Protein AF-A0A3M0ZCD7-F1 (afdb_monomer_lite)

Foldseek 3Di:
DDDDDPPDPPDADDDDDDDDDPDDFQDDDDDPDDDPLVVVCVVCCVFQVDWAAFPDDDPPDPRDDIKGFGDWDHKDFAQAPPPDPLSVVVLVVVCVVPPDPPPPDPDDDRWDKDKDAAPRNVCSVPVVCRVVDDRDPDTNMMIITTRDID

Sequence (150 aa):
MAPSSSAGCAEPAPLPSGPPGAAAGPAWRPLPGVADLLSLHRLRPDRYPFLLESAGGGPEATARHDLLLAFPGERLRLAHPGQGPAFLEALEAWWRRERRDPAGLPGPFAGGWFLYLGYELAGEVEPRLRGRLRRGRLPAALAVRVRGAV

Secondary structure (DSSP, 8-state):
----------PPPPPP-S-----PPPP--PPSS---HHHHHHH-TTTS-EEE-----STT------EEEEEEEEEEEESSTTSSS-HHHHHHHHHHHH----TT-SSS-SSEEEEEE-GGGHHHH-GGGTTTSPPPSS-SEEEEEEEEE-

Structure (mmCIF, N/CA/C/O backbone):
data_AF-A0A3M0ZCD7-F1
#
_entry.id   AF-A0A3M0ZCD7-F1
#
loop_
_atom_site.group_PDB
_atom_site.id
_atom_site.type_symbol
_atom_site.label_atom_id
_atom_site.label_alt_id
_atom_site.label_comp_id
_atom_site.label_asym_id
_atom_site.label_entity_id
_atom_site.label_seq_id
_atom_site.pdbx_PDB_ins_code
_atom_site.Cartn_x
_atom_site.Cartn_y
_atom_site.Cartn_z
_atom_site.occupancy
_atom_site.B_iso_or_equiv
_atom_site.auth_seq_id
_atom_site.auth_comp_id
_atom_site.auth_asym_id
_atom_site.auth_atom_id
_atom_site.pdbx_PDB_model_num
ATOM 1 N N . MET A 1 1 ? -30.967 -12.604 -11.655 1.00 35.25 1 MET A N 1
ATOM 2 C CA . MET A 1 1 ? -30.375 -13.609 -10.747 1.00 35.25 1 MET A CA 1
ATOM 3 C C . MET A 1 1 ? -28.913 -13.221 -10.554 1.00 35.25 1 MET A C 1
ATOM 5 O O . MET A 1 1 ? -28.095 -13.505 -11.414 1.00 35.25 1 MET A O 1
ATOM 9 N N . ALA A 1 2 ? -28.620 -12.408 -9.538 1.00 30.58 2 ALA A N 1
ATOM 10 C CA . ALA A 1 2 ? -27.264 -11.936 -9.248 1.00 30.58 2 ALA A CA 1
ATOM 11 C C . ALA A 1 2 ? -26.593 -12.916 -8.273 1.00 30.58 2 ALA A C 1
ATOM 13 O O . ALA A 1 2 ? -27.277 -13.374 -7.354 1.00 30.58 2 ALA A O 1
ATOM 14 N N . PRO A 1 3 ? -25.305 -13.258 -8.430 1.00 40.16 3 PRO A N 1
ATOM 15 C CA . PRO A 1 3 ? -24.635 -14.090 -7.448 1.00 40.16 3 PRO A CA 1
ATOM 16 C C . PRO A 1 3 ? -24.341 -13.263 -6.191 1.00 40.16 3 PRO A C 1
ATOM 18 O O . PRO A 1 3 ? -23.679 -12.225 -6.235 1.00 40.16 3 PRO A O 1
ATOM 21 N N . SER A 1 4 ? -24.850 -13.745 -5.060 1.00 37.28 4 SER A N 1
ATOM 22 C CA . SER A 1 4 ? -24.458 -13.313 -3.722 1.00 37.28 4 SER A CA 1
ATOM 23 C C . SER A 1 4 ? -22.976 -13.619 -3.512 1.00 37.28 4 SER A C 1
ATOM 25 O O . SER A 1 4 ? -22.601 -14.766 -3.288 1.00 37.28 4 SER A O 1
ATOM 27 N N . SER A 1 5 ? -22.124 -12.598 -3.578 1.00 38.19 5 SER A N 1
ATOM 28 C CA . SER A 1 5 ? -20.727 -12.719 -3.169 1.00 38.19 5 SER A CA 1
ATOM 29 C C . SER A 1 5 ? -20.651 -12.522 -1.657 1.00 38.19 5 SER A C 1
ATOM 31 O O . SER A 1 5 ? -20.590 -11.398 -1.158 1.00 38.19 5 SER A O 1
ATOM 33 N N . SER A 1 6 ? -20.697 -13.625 -0.913 1.00 35.31 6 SER A N 1
ATOM 34 C CA . SER A 1 6 ? -20.359 -13.645 0.507 1.00 35.31 6 SER A CA 1
ATOM 35 C C . SER A 1 6 ? -18.886 -13.264 0.661 1.00 35.31 6 SER A C 1
ATOM 37 O O . SER A 1 6 ? -17.995 -14.081 0.433 1.00 35.31 6 SER A O 1
ATOM 39 N N . ALA A 1 7 ? -18.619 -12.011 1.029 1.00 40.72 7 ALA A N 1
ATOM 40 C CA . ALA A 1 7 ? -17.319 -11.591 1.529 1.00 40.72 7 ALA A CA 1
ATOM 41 C C . ALA A 1 7 ? -17.105 -12.264 2.892 1.00 40.72 7 ALA A C 1
ATOM 43 O O . ALA A 1 7 ? -17.447 -11.711 3.935 1.00 40.72 7 ALA A O 1
ATOM 44 N N . GLY A 1 8 ? -16.615 -13.504 2.868 1.00 33.75 8 GLY A N 1
ATOM 45 C CA . GLY A 1 8 ? -16.179 -14.199 4.068 1.00 33.75 8 GLY A CA 1
ATOM 46 C C . GLY A 1 8 ? -15.111 -13.365 4.769 1.00 33.75 8 GLY A C 1
ATOM 47 O O . GLY A 1 8 ? -14.169 -12.886 4.133 1.00 33.75 8 GLY A O 1
ATOM 48 N N . CYS A 1 9 ? -15.270 -13.172 6.077 1.00 32.78 9 CYS A N 1
ATOM 49 C CA .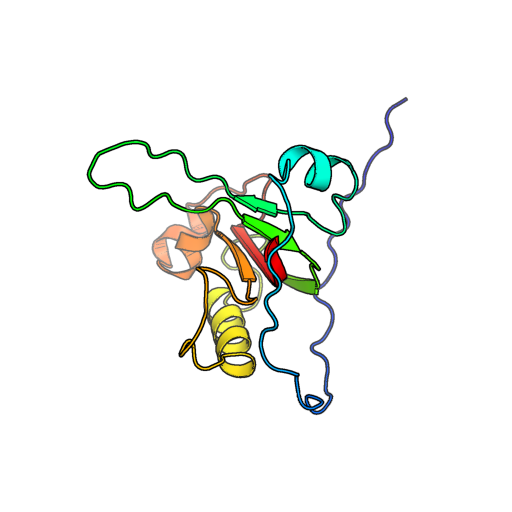 CYS A 1 9 ? -14.180 -12.763 6.948 1.00 32.78 9 CYS A CA 1
ATOM 50 C C . CYS A 1 9 ? -13.069 -13.810 6.816 1.00 32.78 9 CYS A C 1
ATOM 52 O O . CYS A 1 9 ? -13.128 -14.855 7.453 1.00 32.78 9 CYS A O 1
ATOM 54 N N . ALA A 1 10 ? -12.088 -13.561 5.950 1.00 38.31 10 ALA A N 1
ATOM 55 C CA . ALA A 1 10 ? -10.856 -14.327 5.961 1.00 38.31 10 ALA A CA 1
ATOM 56 C C . ALA A 1 10 ? -10.120 -13.970 7.257 1.00 38.31 10 ALA A C 1
ATOM 58 O O . ALA A 1 10 ? -9.640 -12.846 7.425 1.00 38.31 10 ALA A O 1
ATOM 59 N N . GLU A 1 11 ? -10.130 -14.915 8.190 1.00 39.56 11 GLU A N 1
ATOM 60 C CA . GLU A 1 11 ? -9.312 -14.921 9.397 1.00 39.56 11 GLU A CA 1
ATOM 61 C C . GLU A 1 11 ? -7.832 -14.725 9.005 1.00 39.56 11 GLU A C 1
ATOM 63 O O . GLU A 1 11 ? -7.411 -15.228 7.956 1.00 39.56 11 GLU A O 1
ATOM 68 N N . PRO A 1 12 ? -7.037 -13.945 9.762 1.00 41.28 12 PRO A N 1
ATOM 69 C CA . PRO A 1 12 ? -5.636 -13.736 9.426 1.00 41.28 12 PRO A CA 1
ATOM 70 C C . PRO A 1 12 ? -4.899 -15.079 9.444 1.00 41.28 12 PRO A C 1
ATOM 72 O O . PRO A 1 12 ? -4.857 -15.762 10.464 1.00 41.28 12 PRO A O 1
ATOM 75 N N . ALA A 1 13 ? -4.313 -15.449 8.304 1.00 45.16 13 ALA A N 1
ATOM 76 C CA . ALA A 1 13 ? -3.460 -16.624 8.216 1.00 45.16 13 ALA A CA 1
ATOM 77 C C . ALA A 1 13 ? -2.293 -16.492 9.220 1.00 45.16 13 ALA A C 1
ATOM 79 O O . ALA A 1 13 ? -1.710 -15.406 9.327 1.00 45.16 13 ALA A O 1
ATOM 80 N N . PRO A 1 14 ? -1.942 -17.562 9.959 1.00 39.88 14 PRO A N 1
ATOM 81 C CA . PRO A 1 14 ? -0.826 -17.534 10.896 1.00 39.88 14 PRO A CA 1
ATOM 82 C C . PRO A 1 14 ? 0.484 -17.194 10.175 1.00 39.88 14 PRO A C 1
ATOM 84 O O . PRO A 1 14 ? 0.714 -17.605 9.036 1.00 39.88 14 PRO A O 1
ATOM 87 N N . LEU A 1 15 ? 1.336 -16.418 10.851 1.00 50.34 15 LEU A N 1
ATOM 88 C CA . LEU A 1 15 ? 2.621 -15.964 10.321 1.00 50.34 15 LEU A CA 1
ATOM 89 C C . LEU A 1 15 ? 3.506 -17.168 9.945 1.00 50.34 15 LEU A C 1
ATOM 91 O O . LEU A 1 15 ? 3.672 -18.065 10.775 1.00 50.34 15 LEU A O 1
ATOM 95 N N . PRO A 1 16 ? 4.119 -17.193 8.749 1.00 49.19 16 PRO A N 1
ATOM 96 C CA . PRO A 1 16 ? 5.008 -18.282 8.366 1.00 49.19 16 PRO A CA 1
ATOM 97 C C . PRO A 1 16 ? 6.276 -18.299 9.233 1.00 49.19 16 PRO A C 1
ATOM 99 O O . PRO A 1 16 ? 6.986 -17.300 9.361 1.00 49.19 16 PRO A O 1
ATOM 102 N N . SER A 1 17 ? 6.571 -19.465 9.808 1.00 43.38 17 SER A N 1
ATOM 103 C CA . SER A 1 17 ? 7.780 -19.793 10.566 1.00 43.38 17 SER A CA 1
ATOM 104 C C . SER A 1 17 ? 8.781 -20.532 9.668 1.00 43.38 17 SER A C 1
ATOM 106 O O . SER A 1 17 ? 8.920 -21.749 9.723 1.00 43.38 17 SER A O 1
ATOM 108 N N . GLY A 1 18 ? 9.481 -19.796 8.803 1.00 41.03 18 GLY A N 1
ATOM 109 C CA . GLY A 1 18 ? 10.558 -20.343 7.971 1.00 41.03 18 GLY A CA 1
ATOM 110 C C . GLY A 1 18 ? 11.691 -19.333 7.778 1.00 41.03 18 GLY A C 1
ATOM 111 O O . GLY A 1 18 ? 11.421 -18.128 7.760 1.00 41.03 18 GLY A O 1
ATOM 112 N N . PRO A 1 19 ? 12.959 -19.776 7.660 1.00 39.97 19 PRO A N 1
ATOM 113 C CA . PRO A 1 19 ? 14.073 -18.867 7.426 1.00 39.97 19 PRO A CA 1
ATOM 114 C C . PRO A 1 19 ? 13.909 -18.192 6.054 1.00 39.97 19 PRO A C 1
ATOM 116 O O . PRO A 1 19 ? 13.537 -18.862 5.085 1.00 39.97 19 PRO A O 1
ATOM 119 N N . PRO A 1 20 ? 14.177 -16.880 5.930 1.00 51.19 20 PRO A N 1
ATOM 120 C CA . PRO A 1 20 ? 14.122 -16.210 4.641 1.00 51.19 20 PRO A CA 1
ATOM 121 C C . PRO A 1 20 ? 15.219 -16.785 3.739 1.00 51.19 20 PRO A C 1
ATOM 123 O O . PRO A 1 20 ? 16.406 -16.558 3.968 1.00 51.19 20 PRO A O 1
ATOM 126 N N . GLY A 1 21 ? 14.830 -17.536 2.705 1.00 47.16 21 GLY A N 1
ATOM 127 C CA . GLY A 1 21 ? 15.728 -17.842 1.592 1.00 47.16 21 GLY A CA 1
ATOM 128 C C . GLY A 1 21 ? 16.281 -16.532 1.028 1.00 47.16 21 GLY A C 1
ATOM 129 O O . GLY A 1 21 ? 15.544 -15.546 0.956 1.00 47.16 21 GLY A O 1
ATOM 130 N N . ALA A 1 22 ? 17.575 -16.504 0.694 1.00 45.00 22 ALA A N 1
ATOM 131 C CA . ALA A 1 22 ? 18.280 -15.308 0.240 1.00 45.00 22 ALA A CA 1
ATOM 132 C C . ALA A 1 22 ? 17.495 -14.612 -0.884 1.00 45.00 22 ALA A C 1
ATOM 134 O O . ALA A 1 22 ? 17.452 -15.073 -2.024 1.00 45.00 22 ALA A O 1
ATOM 135 N N . ALA A 1 23 ? 16.806 -13.527 -0.535 1.00 56.34 23 ALA A N 1
ATOM 136 C CA . ALA A 1 23 ? 15.959 -12.814 -1.468 1.00 56.34 23 ALA A CA 1
ATOM 137 C C . ALA A 1 23 ? 16.863 -12.073 -2.453 1.00 56.34 23 ALA A C 1
ATOM 139 O O . ALA A 1 23 ? 17.595 -11.168 -2.048 1.00 56.34 23 ALA A O 1
ATOM 140 N N . ALA A 1 24 ? 16.805 -12.451 -3.732 1.00 61.72 24 ALA A N 1
ATOM 141 C CA . ALA A 1 24 ? 17.416 -11.676 -4.803 1.00 61.72 24 ALA A CA 1
ATOM 142 C C . ALA A 1 24 ? 16.990 -10.200 -4.679 1.00 61.72 24 ALA A C 1
ATOM 144 O O . ALA A 1 24 ? 15.840 -9.904 -4.333 1.00 61.72 24 ALA A O 1
ATOM 145 N N . GLY A 1 25 ? 17.937 -9.285 -4.904 1.00 67.56 25 GLY A N 1
ATOM 146 C CA . GLY A 1 25 ? 17.695 -7.845 -4.832 1.00 67.56 25 GLY A CA 1
ATOM 147 C C . GLY A 1 25 ? 16.610 -7.382 -5.814 1.00 67.56 25 GLY A C 1
ATOM 148 O O . GLY A 1 25 ? 16.216 -8.136 -6.709 1.00 67.56 25 GLY A O 1
ATOM 149 N N . PRO A 1 26 ? 16.101 -6.148 -5.662 1.00 76.19 26 PRO A N 1
ATOM 150 C CA . PRO A 1 26 ? 15.097 -5.617 -6.573 1.00 76.19 26 PRO A CA 1
ATOM 151 C C . PRO A 1 26 ? 15.652 -5.591 -8.004 1.00 76.19 26 PRO A C 1
ATOM 153 O O . PRO A 1 26 ? 16.678 -4.971 -8.273 1.00 76.19 26 PRO A O 1
ATOM 156 N N . ALA A 1 27 ? 14.971 -6.282 -8.917 1.00 84.31 27 ALA A N 1
ATOM 157 C CA . ALA A 1 27 ? 15.317 -6.310 -10.331 1.00 84.31 27 ALA A CA 1
ATOM 158 C C . ALA A 1 27 ? 14.406 -5.357 -11.103 1.00 84.31 27 ALA A C 1
ATOM 160 O O . ALA A 1 27 ? 13.189 -5.359 -10.917 1.00 84.31 27 ALA A O 1
ATOM 161 N N . TRP A 1 28 ? 15.004 -4.576 -11.994 1.00 86.44 28 TRP A N 1
ATOM 162 C CA . TRP A 1 28 ? 14.309 -3.587 -12.806 1.00 86.44 28 TRP A CA 1
ATOM 163 C C . TRP A 1 28 ? 14.598 -3.853 -14.270 1.00 86.44 28 TRP A C 1
ATOM 165 O O . TRP A 1 28 ? 15.730 -4.162 -14.643 1.00 86.44 28 TRP A O 1
ATOM 175 N N . ARG A 1 29 ? 13.564 -3.757 -15.103 1.00 88.25 29 ARG A N 1
ATOM 176 C CA . ARG A 1 29 ? 13.681 -3.994 -16.538 1.00 88.25 29 ARG A CA 1
ATOM 177 C C . ARG A 1 29 ? 12.843 -2.968 -17.296 1.00 88.25 29 ARG A C 1
ATOM 179 O O . ARG A 1 29 ? 11.622 -3.008 -17.154 1.00 88.25 29 ARG A O 1
ATOM 186 N N . PRO A 1 30 ? 13.460 -2.098 -18.113 1.00 88.12 30 PRO A N 1
ATOM 187 C CA . PRO A 1 30 ? 12.705 -1.220 -18.991 1.00 88.12 30 PRO A CA 1
ATOM 188 C C . PRO A 1 30 ? 11.933 -2.059 -20.013 1.00 88.12 30 PRO A C 1
ATOM 190 O O . PRO A 1 30 ? 12.451 -3.042 -20.550 1.00 88.12 30 PRO A O 1
ATOM 193 N N . LEU A 1 31 ? 10.680 -1.685 -20.255 1.00 88.00 31 LEU A N 1
ATOM 194 C CA . LEU A 1 31 ? 9.834 -2.294 -21.275 1.00 88.00 31 LEU A CA 1
ATOM 195 C C . LEU A 1 31 ? 9.761 -1.354 -22.485 1.00 88.00 31 LEU A C 1
ATOM 197 O O . LEU A 1 31 ? 9.699 -0.140 -22.300 1.00 88.00 31 LEU A O 1
ATOM 201 N N . PRO A 1 32 ? 9.791 -1.882 -23.719 1.00 87.62 32 PRO A N 1
ATOM 202 C CA . PRO A 1 32 ? 9.627 -1.053 -24.904 1.00 87.62 32 PRO A CA 1
ATOM 203 C C . PRO A 1 32 ? 8.182 -0.538 -25.006 1.00 87.62 32 PRO A C 1
ATOM 205 O O . PRO A 1 32 ? 7.234 -1.300 -24.819 1.00 87.62 32 PRO A O 1
ATOM 208 N N . GLY A 1 33 ? 8.023 0.735 -25.374 1.00 84.12 33 GLY A N 1
ATOM 209 C CA . GLY A 1 33 ? 6.720 1.366 -25.613 1.00 84.12 33 GLY A CA 1
ATOM 210 C C . GLY A 1 33 ? 6.072 1.989 -24.372 1.00 84.12 33 GLY A C 1
ATOM 211 O O . GLY A 1 33 ? 6.692 2.114 -23.319 1.00 84.12 33 GLY A O 1
ATOM 212 N N . VAL A 1 34 ? 4.815 2.412 -24.527 1.00 77.75 34 VAL A N 1
ATOM 213 C CA . VAL A 1 34 ? 3.980 2.967 -23.449 1.00 77.75 34 VAL A CA 1
ATOM 214 C C . VAL A 1 34 ? 3.002 1.887 -22.997 1.00 77.75 34 VAL A C 1
ATOM 216 O O . VAL A 1 34 ? 2.314 1.291 -23.825 1.00 77.75 34 VAL A O 1
ATOM 219 N N . ALA A 1 35 ? 2.952 1.617 -21.694 1.00 81.25 35 ALA A N 1
ATOM 220 C CA . ALA A 1 35 ? 2.034 0.637 -21.128 1.00 81.25 35 ALA A CA 1
ATOM 221 C C . ALA A 1 35 ? 0.693 1.292 -20.771 1.00 81.25 35 ALA A C 1
ATOM 223 O O . ALA A 1 35 ? 0.653 2.247 -20.001 1.00 81.25 35 ALA A O 1
ATOM 224 N N . ASP A 1 36 ? -0.411 0.739 -21.278 1.00 91.44 36 ASP A N 1
ATOM 225 C CA . ASP A 1 36 ? -1.749 1.035 -20.756 1.00 91.44 36 ASP A CA 1
ATOM 226 C C . ASP A 1 36 ? -1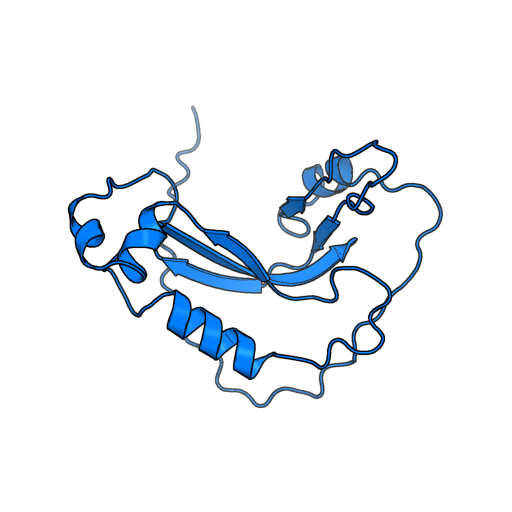.975 0.221 -19.470 1.00 91.44 36 ASP A C 1
ATOM 228 O O . ASP A 1 36 ? -2.375 -0.952 -19.493 1.00 91.44 36 ASP A O 1
ATOM 232 N N . LEU A 1 37 ? -1.658 0.847 -18.334 1.00 93.94 37 LEU A N 1
ATOM 233 C CA . LEU A 1 37 ? -1.741 0.223 -17.014 1.00 93.94 37 LEU A CA 1
ATOM 234 C C . LEU A 1 37 ? -3.182 -0.134 -16.627 1.00 93.94 37 LEU A C 1
ATOM 236 O O . LEU A 1 37 ? -3.412 -1.171 -15.997 1.00 93.94 37 LEU A O 1
ATOM 240 N N . LEU A 1 38 ? -4.165 0.671 -17.039 1.00 94.94 38 LEU A N 1
ATOM 241 C CA . LEU A 1 38 ? -5.570 0.418 -16.738 1.00 94.94 38 LEU A CA 1
ATOM 242 C C . LEU A 1 38 ? -6.085 -0.810 -17.496 1.00 94.94 38 LEU A C 1
ATOM 244 O O . LEU A 1 38 ? -6.765 -1.658 -16.912 1.00 94.94 38 LEU A O 1
ATOM 248 N N . SER A 1 39 ? -5.737 -0.953 -18.775 1.00 95.00 39 SER A N 1
ATOM 249 C CA . SER A 1 39 ? -6.080 -2.157 -19.540 1.00 95.00 39 SER A CA 1
ATOM 250 C C . SER A 1 39 ? -5.436 -3.408 -18.942 1.00 95.00 39 SER A C 1
ATOM 252 O O . SER A 1 39 ? -6.099 -4.440 -18.811 1.00 95.00 39 SER A O 1
ATOM 254 N N . LEU A 1 40 ? -4.178 -3.321 -18.496 1.00 94.62 40 LEU A N 1
ATOM 255 C CA . LEU A 1 40 ? -3.505 -4.437 -17.830 1.00 94.62 40 LEU A CA 1
ATOM 256 C C . LEU A 1 40 ? -4.179 -4.819 -16.499 1.00 94.62 40 LEU A C 1
ATOM 258 O O . LEU A 1 40 ? -4.411 -6.008 -16.253 1.00 94.62 40 LEU A O 1
ATOM 262 N N . HIS A 1 41 ? -4.549 -3.832 -15.676 1.00 96.56 41 HIS A N 1
ATOM 263 C CA . HIS A 1 41 ? -5.334 -4.035 -14.454 1.00 96.56 41 HIS A CA 1
ATOM 264 C C . HIS A 1 41 ? -6.644 -4.777 -14.749 1.00 96.56 41 HIS A C 1
ATOM 266 O O . HIS A 1 41 ? -6.945 -5.783 -14.110 1.00 96.56 41 HIS A O 1
ATOM 272 N N . ARG A 1 42 ? -7.396 -4.328 -15.763 1.00 96.75 42 ARG A N 1
ATOM 273 C CA . ARG A 1 42 ? -8.686 -4.925 -16.151 1.00 96.75 42 ARG A CA 1
ATOM 274 C C . ARG A 1 42 ? -8.552 -6.363 -16.640 1.00 96.75 42 ARG A C 1
ATOM 276 O O . ARG A 1 42 ? -9.425 -7.179 -16.360 1.00 96.75 42 ARG A O 1
ATOM 283 N N . LEU A 1 43 ? -7.480 -6.676 -17.368 1.00 97.25 43 LEU A N 1
ATOM 284 C CA . LEU A 1 43 ? -7.239 -8.020 -17.891 1.00 97.25 43 LEU A CA 1
ATOM 285 C C . LEU A 1 43 ? -6.836 -9.013 -16.798 1.00 97.25 43 LEU A C 1
ATOM 287 O O . LEU A 1 43 ? -7.167 -10.194 -16.898 1.00 97.25 43 LEU A O 1
ATOM 291 N N . ARG A 1 44 ? -6.080 -8.574 -15.783 1.00 96.88 44 ARG A N 1
ATOM 292 C CA . ARG A 1 44 ? -5.513 -9.455 -14.746 1.00 96.88 44 ARG A CA 1
ATOM 293 C C . ARG A 1 44 ? -5.583 -8.821 -13.344 1.00 96.88 44 ARG A C 1
ATOM 295 O O . ARG A 1 44 ? -4.536 -8.678 -12.703 1.00 96.88 44 ARG A O 1
ATOM 302 N N . PRO A 1 45 ? -6.786 -8.515 -12.822 1.00 96.44 45 PRO A N 1
ATOM 303 C CA . PRO A 1 45 ? -6.950 -7.787 -11.559 1.00 96.44 45 PRO A CA 1
ATOM 304 C C . PRO A 1 45 ? -6.402 -8.553 -10.348 1.00 96.44 45 PRO A C 1
ATOM 306 O O . PRO A 1 45 ? -5.866 -7.940 -9.431 1.00 96.44 45 PRO A O 1
ATOM 309 N N . ASP A 1 46 ? -6.424 -9.890 -10.363 1.00 96.56 46 ASP A N 1
ATOM 310 C CA . ASP A 1 46 ? -5.842 -10.704 -9.283 1.00 96.56 46 ASP A CA 1
ATOM 311 C C . ASP A 1 46 ? -4.318 -10.553 -9.180 1.00 96.56 46 ASP A C 1
ATOM 313 O O . ASP A 1 46 ? -3.729 -10.714 -8.111 1.00 96.56 46 ASP A O 1
ATOM 317 N N . ARG A 1 47 ? -3.661 -10.259 -10.308 1.00 96.50 47 ARG A N 1
ATOM 318 C CA . ARG A 1 47 ? -2.204 -10.105 -10.392 1.00 96.50 47 ARG A CA 1
ATOM 319 C C . ARG A 1 47 ? -1.769 -8.653 -10.253 1.00 96.50 47 ARG A C 1
ATOM 321 O O . ARG A 1 47 ? -0.702 -8.418 -9.689 1.00 96.50 47 ARG A O 1
ATOM 328 N N . TYR A 1 48 ? -2.578 -7.725 -10.755 1.00 96.81 48 TYR A N 1
ATOM 329 C CA . TYR A 1 48 ? -2.309 -6.292 -10.784 1.00 96.81 48 TYR A CA 1
ATOM 330 C C . TYR A 1 48 ? -3.440 -5.506 -10.109 1.00 96.81 48 TYR A C 1
ATOM 332 O O . TYR A 1 48 ? -4.179 -4.814 -10.797 1.00 96.81 48 TYR A O 1
ATOM 340 N N . PRO A 1 49 ? -3.657 -5.636 -8.791 1.00 96.94 49 PRO A N 1
ATOM 341 C CA . PRO A 1 49 ? -4.896 -5.181 -8.148 1.00 96.94 49 PRO A CA 1
ATOM 342 C C . PRO A 1 49 ? -4.997 -3.679 -7.862 1.00 96.94 49 PRO A C 1
ATOM 344 O O . PRO A 1 49 ? -6.104 -3.201 -7.629 1.00 96.94 49 PRO A O 1
ATOM 347 N N . PHE A 1 50 ? -3.885 -2.941 -7.820 1.00 97.25 50 PHE A N 1
ATOM 348 C CA . PHE A 1 50 ? -3.880 -1.549 -7.358 1.00 97.25 50 PHE A CA 1
ATOM 349 C C . PHE A 1 50 ? -3.191 -0.647 -8.379 1.00 97.25 50 PHE A C 1
ATOM 351 O O . PHE A 1 50 ? -1.994 -0.802 -8.620 1.00 97.25 50 PHE A O 1
ATOM 358 N N . LEU A 1 51 ? -3.949 0.289 -8.944 1.00 95.94 51 LEU A N 1
ATOM 359 C CA . LEU A 1 51 ? -3.459 1.342 -9.827 1.00 95.94 51 LEU A CA 1
ATOM 360 C C . LEU A 1 51 ? -3.409 2.662 -9.046 1.00 95.94 51 LEU A C 1
ATOM 362 O O . LEU A 1 51 ? -4.398 3.041 -8.419 1.00 95.94 51 LEU A O 1
ATOM 366 N N . LEU A 1 52 ? -2.257 3.330 -9.066 1.00 93.75 52 LEU A N 1
ATOM 367 C CA . LEU A 1 52 ? -2.039 4.653 -8.487 1.00 93.75 52 LEU A CA 1
ATOM 368 C C . LEU A 1 52 ? -1.596 5.593 -9.605 1.00 93.75 52 LEU A C 1
ATOM 370 O O . LEU A 1 52 ? -0.524 5.392 -10.170 1.00 93.75 52 LEU A O 1
ATOM 374 N N . GLU A 1 53 ? -2.407 6.601 -9.907 1.00 91.19 53 GLU A N 1
ATOM 375 C CA . GLU A 1 53 ? -2.121 7.582 -10.957 1.00 91.19 53 GLU A CA 1
ATOM 376 C C . GLU A 1 53 ? -1.854 8.956 -10.344 1.00 91.19 53 GLU A C 1
ATOM 378 O O . GLU A 1 53 ? -2.559 9.395 -9.428 1.00 91.19 53 GLU A O 1
ATOM 383 N N . SER A 1 54 ? -0.830 9.638 -10.846 1.00 85.06 54 SER A N 1
ATOM 384 C CA . SER A 1 54 ? -0.451 10.967 -10.377 1.00 85.06 54 SER A CA 1
ATOM 385 C C . SER A 1 54 ? -0.954 12.034 -11.352 1.00 85.06 54 SER A C 1
ATOM 387 O O . SER A 1 54 ? -0.365 12.261 -12.403 1.00 85.06 54 SER A O 1
ATOM 389 N N . ALA A 1 55 ? -2.013 12.760 -10.990 1.00 74.31 55 ALA A N 1
ATOM 390 C CA . ALA A 1 55 ? -2.485 13.902 -11.773 1.00 74.31 55 ALA A CA 1
ATOM 391 C C . ALA A 1 55 ? -1.751 15.188 -11.343 1.00 74.31 55 ALA A C 1
ATOM 393 O O . ALA A 1 55 ? -2.126 15.825 -10.360 1.00 74.31 55 ALA A O 1
ATOM 394 N N . GLY A 1 56 ? -0.690 15.582 -12.054 1.00 62.03 56 GLY A N 1
ATOM 395 C CA . GLY A 1 56 ? 0.026 16.831 -11.767 1.00 62.03 56 GLY A CA 1
ATOM 396 C C . GLY A 1 56 ? 0.865 17.330 -12.942 1.00 62.03 56 GLY A C 1
ATOM 397 O O . GLY A 1 56 ? 1.911 16.772 -13.240 1.00 62.03 56 GLY A O 1
ATOM 398 N N . GLY A 1 57 ? 0.412 18.407 -13.589 1.00 53.97 57 GLY A N 1
ATOM 399 C CA . GLY A 1 57 ? 1.055 19.036 -14.750 1.00 53.97 57 GLY A CA 1
ATOM 400 C C . GLY A 1 57 ? 1.353 20.519 -14.524 1.00 53.97 57 GLY A C 1
ATOM 401 O O . GLY A 1 57 ? 0.875 21.362 -15.276 1.00 53.97 57 GLY A O 1
ATOM 402 N N . GLY A 1 58 ? 2.092 20.843 -13.461 1.00 54.41 58 GLY A N 1
ATOM 403 C CA . GLY A 1 58 ? 2.602 22.194 -13.190 1.00 54.41 58 GLY A CA 1
ATOM 404 C C . GLY A 1 58 ? 4.138 22.256 -13.230 1.00 54.41 58 GLY A C 1
ATOM 405 O O . GLY A 1 58 ? 4.782 21.208 -13.190 1.00 54.41 58 GLY A O 1
ATOM 406 N N . PRO A 1 59 ? 4.754 23.455 -13.264 1.00 53.91 59 PRO A N 1
ATOM 407 C CA . PRO A 1 59 ? 6.216 23.624 -13.325 1.00 53.91 59 PRO A CA 1
ATOM 408 C C . PRO A 1 59 ? 6.981 22.981 -12.149 1.00 53.91 59 PRO A C 1
ATOM 410 O O . PRO A 1 59 ? 8.169 22.699 -12.261 1.00 53.91 59 PRO A O 1
ATOM 413 N N . GLU A 1 60 ? 6.288 22.713 -11.041 1.00 59.72 60 GLU A N 1
ATOM 414 C CA . GLU A 1 60 ? 6.805 22.111 -9.804 1.00 59.72 60 GLU A CA 1
ATOM 415 C C . GLU A 1 60 ? 6.410 20.622 -9.658 1.00 59.72 60 GLU A C 1
ATOM 417 O O . GLU A 1 60 ? 6.433 20.071 -8.559 1.00 59.72 60 GLU A O 1
ATOM 422 N N . ALA A 1 61 ? 6.006 19.954 -10.750 1.00 56.12 61 ALA A N 1
ATOM 423 C CA . ALA A 1 61 ? 5.408 18.618 -10.712 1.00 56.12 61 ALA A CA 1
ATOM 424 C C . ALA A 1 61 ? 6.307 17.550 -10.048 1.00 56.12 61 ALA A C 1
ATOM 426 O O . ALA A 1 61 ? 7.289 17.055 -10.611 1.00 56.12 61 ALA A O 1
ATOM 427 N N . THR A 1 62 ? 5.891 17.139 -8.849 1.00 57.09 62 THR A N 1
ATOM 428 C CA . THR A 1 62 ? 6.336 15.937 -8.125 1.00 57.09 62 THR A CA 1
ATOM 429 C C . THR A 1 62 ? 5.639 14.661 -8.625 1.00 57.09 62 THR A C 1
ATOM 431 O O . THR A 1 62 ? 6.064 13.553 -8.306 1.00 57.09 62 THR A O 1
ATOM 434 N N . ALA A 1 63 ? 4.602 14.807 -9.455 1.00 59.09 63 ALA A N 1
ATOM 435 C CA . ALA A 1 63 ? 3.831 13.744 -10.094 1.00 59.09 63 ALA A CA 1
ATOM 436 C C . ALA A 1 63 ? 4.530 13.241 -11.371 1.00 59.09 63 ALA A C 1
ATOM 438 O O . ALA A 1 63 ? 4.296 13.763 -12.457 1.00 59.09 63 ALA A O 1
ATOM 439 N N . ARG A 1 64 ? 5.433 12.259 -11.243 1.00 73.19 64 ARG A N 1
ATOM 440 C CA . ARG A 1 64 ? 6.228 11.736 -12.379 1.00 73.19 64 ARG A CA 1
ATOM 441 C C . ARG A 1 64 ? 5.921 10.295 -12.775 1.00 73.19 64 ARG A C 1
ATOM 443 O O . ARG A 1 64 ? 6.381 9.857 -13.825 1.00 73.19 64 ARG A O 1
ATOM 450 N N . HIS A 1 65 ? 5.201 9.560 -11.934 1.00 83.31 65 HIS A N 1
ATOM 451 C CA . HIS A 1 65 ? 4.995 8.129 -12.113 1.00 83.31 65 HIS A CA 1
ATOM 452 C C . HIS A 1 65 ? 3.555 7.741 -11.804 1.00 83.31 65 HIS A C 1
ATOM 454 O O . HIS A 1 65 ? 3.010 8.133 -10.769 1.00 83.31 65 HIS A O 1
ATOM 460 N N . ASP A 1 66 ? 3.010 6.904 -12.676 1.00 90.19 66 ASP A N 1
ATOM 461 C CA . ASP A 1 66 ? 1.876 6.045 -12.373 1.00 90.19 66 ASP A CA 1
ATOM 462 C C . ASP A 1 66 ? 2.427 4.667 -11.998 1.00 90.19 66 ASP A C 1
ATOM 464 O O . ASP A 1 66 ? 3.479 4.254 -12.491 1.00 90.19 66 ASP A O 1
ATOM 468 N N . LEU A 1 67 ? 1.758 3.971 -11.082 1.00 92.88 67 LEU A N 1
ATOM 469 C CA . LEU A 1 67 ? 2.199 2.678 -10.569 1.00 92.88 67 LEU A CA 1
ATOM 470 C C . LEU A 1 67 ? 1.064 1.668 -10.649 1.00 92.88 67 LEU A C 1
ATOM 472 O O . LEU A 1 67 ? 0.008 1.864 -10.044 1.00 92.88 67 LEU A O 1
ATOM 476 N N . LEU A 1 68 ? 1.319 0.535 -11.303 1.00 95.69 68 LEU A 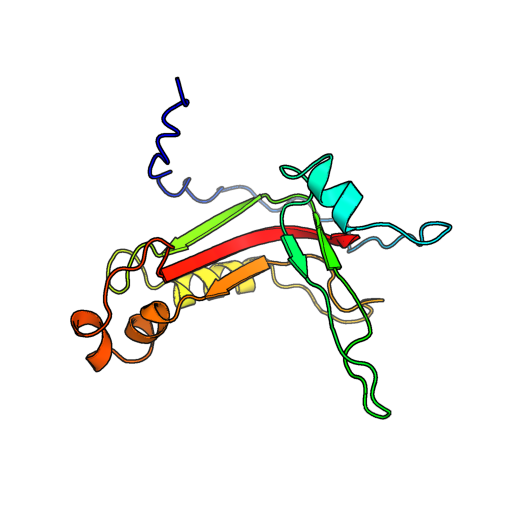N 1
ATOM 477 C CA . LEU A 1 68 ? 0.447 -0.632 -11.218 1.00 95.69 68 LEU A CA 1
ATOM 478 C C . LEU A 1 68 ? 1.095 -1.708 -10.348 1.00 95.69 68 LEU A C 1
ATOM 480 O O . LEU A 1 68 ? 1.993 -2.432 -10.783 1.00 95.69 68 LEU A O 1
ATOM 484 N N . LEU A 1 69 ? 0.635 -1.829 -9.103 1.00 96.75 69 LEU A N 1
ATOM 485 C CA . LEU A 1 69 ? 1.206 -2.763 -8.136 1.00 96.75 69 LEU A CA 1
ATOM 486 C C . LEU A 1 69 ? 0.895 -4.207 -8.529 1.00 96.75 69 LEU A C 1
ATOM 488 O O . LEU A 1 69 ? -0.241 -4.553 -8.852 1.00 96.75 69 LEU A O 1
ATOM 492 N N . ALA A 1 70 ? 1.913 -5.058 -8.451 1.00 95.62 70 ALA A N 1
ATOM 493 C CA . ALA A 1 70 ? 1.886 -6.423 -8.943 1.00 95.62 70 ALA A CA 1
ATOM 494 C C . ALA A 1 70 ? 2.205 -7.443 -7.844 1.00 95.62 70 ALA A C 1
ATOM 496 O O . ALA A 1 70 ? 2.965 -7.178 -6.904 1.00 95.62 70 ALA A O 1
ATOM 497 N N . PHE A 1 71 ? 1.680 -8.656 -8.028 1.00 95.62 71 PHE A N 1
ATOM 498 C CA . PHE A 1 71 ? 1.932 -9.818 -7.171 1.00 95.62 71 PHE A CA 1
ATOM 499 C C . PHE A 1 71 ? 1.522 -9.577 -5.709 1.00 95.62 71 PHE A C 1
ATOM 501 O O . PHE A 1 71 ? 2.387 -9.541 -4.822 1.00 95.62 71 PHE A O 1
ATOM 508 N N . PRO A 1 72 ? 0.216 -9.380 -5.441 1.00 97.06 72 PRO A N 1
ATOM 509 C CA . PRO A 1 72 ? -0.271 -9.269 -4.074 1.00 97.06 72 PRO A CA 1
ATOM 510 C C . PRO A 1 72 ? -0.034 -10.581 -3.314 1.00 97.06 72 PRO A C 1
ATOM 512 O O . PRO A 1 72 ? -0.231 -11.668 -3.854 1.00 97.06 72 PRO A O 1
ATOM 515 N N . GLY A 1 73 ? 0.375 -10.473 -2.055 1.00 95.94 73 GLY A N 1
ATOM 516 C CA . GLY A 1 73 ? 0.612 -11.599 -1.158 1.00 95.94 73 GLY A CA 1
ATOM 517 C C . GLY A 1 73 ? -0.176 -11.465 0.140 1.00 95.94 73 GLY A C 1
ATOM 518 O O . GLY A 1 73 ? -1.373 -11.165 0.128 1.00 95.94 73 GLY A O 1
ATOM 519 N N . GLU A 1 74 ? 0.524 -11.689 1.253 1.00 96.94 74 GLU A N 1
ATOM 520 C CA . GLU A 1 74 ? 0.007 -11.563 2.618 1.00 96.94 74 GLU A CA 1
ATOM 521 C C . GLU A 1 74 ? -0.695 -10.219 2.860 1.00 96.94 74 GLU A C 1
ATOM 523 O O . GLU A 1 74 ? -0.393 -9.202 2.221 1.00 96.94 74 GLU A O 1
ATOM 528 N N . ARG A 1 75 ? -1.646 -10.218 3.800 1.00 96.56 75 ARG A N 1
ATOM 529 C CA . ARG A 1 75 ? -2.474 -9.055 4.124 1.00 96.56 75 ARG A CA 1
ATOM 530 C C . ARG A 1 75 ? -2.624 -8.906 5.631 1.00 96.56 75 ARG A C 1
ATOM 532 O O . ARG A 1 75 ? -2.864 -9.886 6.326 1.00 96.56 75 ARG A O 1
ATOM 539 N N . LEU A 1 76 ? -2.564 -7.668 6.101 1.00 96.00 76 LEU A N 1
ATOM 540 C CA . LEU A 1 76 ? -2.932 -7.267 7.455 1.00 96.00 76 LEU A CA 1
ATOM 541 C C . LEU A 1 76 ? -4.183 -6.395 7.351 1.00 96.00 76 LEU A C 1
ATOM 543 O O . LEU A 1 76 ? -4.235 -5.493 6.518 1.00 96.00 76 LEU A O 1
ATOM 547 N N . ARG A 1 77 ? -5.206 -6.654 8.165 1.00 94.56 77 ARG A N 1
ATOM 548 C CA . ARG A 1 77 ? -6.487 -5.942 8.091 1.00 94.56 77 ARG A CA 1
ATOM 549 C C . ARG A 1 77 ? -6.996 -5.607 9.485 1.00 94.56 77 ARG A C 1
ATOM 551 O O . ARG A 1 77 ? -7.067 -6.482 10.339 1.00 94.56 77 ARG A O 1
ATOM 558 N N . LEU A 1 78 ? -7.442 -4.368 9.657 1.00 92.88 78 LEU A N 1
ATOM 559 C CA . LEU A 1 78 ? -8.220 -3.916 10.804 1.00 92.88 78 LEU A CA 1
ATOM 560 C C . LEU A 1 78 ? -9.655 -3.674 10.344 1.00 92.88 78 LEU A C 1
ATOM 562 O O . LEU A 1 78 ? -9.913 -2.771 9.551 1.00 92.88 78 LEU A O 1
ATOM 566 N N . ALA A 1 79 ? -10.604 -4.486 10.812 1.00 89.69 79 ALA A N 1
ATOM 567 C CA . ALA A 1 79 ? -12.009 -4.306 10.447 1.00 89.69 79 ALA A CA 1
ATOM 568 C C . ALA A 1 79 ? -12.608 -3.052 11.103 1.00 89.69 79 ALA A C 1
ATOM 570 O O . ALA A 1 79 ? -13.312 -2.297 10.440 1.00 89.69 79 ALA A O 1
ATOM 571 N N . HIS A 1 80 ? -12.299 -2.819 12.381 1.00 83.62 80 HIS A N 1
ATOM 572 C CA . HIS A 1 80 ? -12.783 -1.687 13.166 1.00 83.62 80 HIS A CA 1
ATOM 573 C C . HIS A 1 80 ? -11.761 -1.316 14.253 1.00 83.62 80 HIS A C 1
ATOM 575 O O . HIS A 1 80 ? -11.162 -2.229 14.825 1.00 83.62 80 HIS A O 1
ATOM 581 N N . PRO A 1 81 ? -11.585 -0.027 14.605 1.00 75.88 81 PRO A N 1
ATOM 582 C CA . PRO A 1 81 ? -10.739 0.363 15.733 1.00 75.88 81 PRO A CA 1
ATOM 583 C C . PRO A 1 81 ? -11.157 -0.340 17.033 1.00 75.88 81 PRO A C 1
ATOM 585 O O . PRO A 1 81 ? -12.346 -0.471 17.335 1.00 75.88 81 PRO A O 1
ATOM 588 N N . GLY A 1 82 ? -10.172 -0.804 17.803 1.00 71.31 82 GLY A N 1
ATOM 589 C CA . GLY A 1 82 ? -10.395 -1.519 19.065 1.00 71.31 82 GLY A CA 1
ATOM 590 C C . GLY A 1 82 ? -10.780 -2.999 18.930 1.00 71.31 82 GLY A C 1
ATOM 591 O O . GLY A 1 82 ? -11.114 -3.613 19.939 1.00 71.31 82 GLY A O 1
ATOM 592 N N . GLN A 1 83 ? -10.744 -3.582 17.725 1.00 67.94 83 GLN A N 1
ATOM 593 C CA . GLN A 1 83 ? -10.896 -5.026 17.510 1.00 67.94 83 GLN A CA 1
ATOM 594 C C . GLN A 1 83 ? -9.587 -5.625 16.974 1.00 67.94 83 GLN A C 1
ATOM 596 O O . GLN A 1 83 ? -9.231 -5.379 15.824 1.00 67.94 83 GLN A O 1
ATOM 601 N N . GLY A 1 84 ? -8.905 -6.439 17.787 1.00 61.47 84 GLY A N 1
ATOM 602 C CA . GLY A 1 84 ? -7.632 -7.082 17.432 1.00 61.47 84 GLY A CA 1
ATOM 603 C C . GLY A 1 84 ? -6.386 -6.344 17.954 1.00 61.47 84 GLY A C 1
ATOM 604 O O . GLY A 1 84 ? -6.525 -5.336 18.650 1.00 61.47 8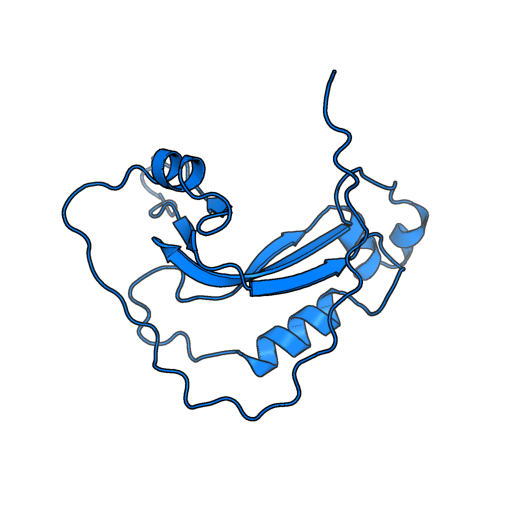4 GLY A O 1
ATOM 605 N N . PRO A 1 85 ? -5.173 -6.861 17.670 1.00 66.50 85 PRO A N 1
ATOM 606 C CA . PRO A 1 85 ? -3.919 -6.176 17.991 1.00 66.50 85 PRO A CA 1
ATOM 607 C C . PRO A 1 85 ? -3.832 -4.826 17.262 1.00 66.50 85 PRO A C 1
ATOM 609 O O . PRO A 1 85 ? -4.445 -4.657 16.207 1.00 66.50 85 PRO A O 1
ATOM 612 N N . ALA A 1 86 ? -3.063 -3.882 17.815 1.00 87.56 86 ALA A N 1
ATOM 613 C CA . ALA A 1 86 ? -2.827 -2.578 17.197 1.00 87.56 86 ALA A CA 1
ATOM 614 C C . ALA A 1 86 ? -2.284 -2.761 15.768 1.00 87.56 86 ALA A C 1
ATOM 616 O O . ALA A 1 86 ? -1.223 -3.357 15.557 1.00 87.56 86 ALA A O 1
ATOM 617 N N . PHE A 1 87 ? -3.044 -2.301 14.771 1.00 94.19 87 PHE A N 1
ATOM 618 C CA . PHE A 1 87 ? -2.710 -2.466 13.360 1.00 94.19 87 PHE A CA 1
ATOM 619 C C . PHE A 1 87 ? -1.378 -1.801 13.023 1.00 94.19 87 PHE A C 1
ATOM 621 O O . PHE A 1 87 ? -0.592 -2.367 12.265 1.00 94.19 87 PHE A O 1
ATOM 628 N N . LEU A 1 88 ? -1.113 -0.623 13.589 1.00 94.94 88 LEU A N 1
ATOM 629 C CA . LEU A 1 88 ? 0.114 0.132 13.359 1.00 94.94 88 LEU A CA 1
ATOM 630 C C . LEU A 1 88 ? 1.331 -0.592 13.939 1.00 94.94 88 LEU A C 1
ATOM 632 O O . LEU A 1 88 ? 2.353 -0.676 13.264 1.00 94.94 88 LEU A O 1
ATOM 636 N N . GLU A 1 89 ? 1.209 -1.184 15.129 1.00 94.44 89 GLU A N 1
ATOM 637 C CA . GLU A 1 89 ? 2.276 -1.991 15.738 1.00 94.44 89 GLU A CA 1
ATOM 638 C C . GLU A 1 89 ? 2.558 -3.254 14.914 1.00 94.44 89 GLU A C 1
ATOM 640 O O . GLU A 1 89 ? 3.712 -3.586 14.634 1.00 94.44 89 GLU A O 1
ATOM 645 N N . ALA A 1 90 ? 1.507 -3.946 14.464 1.00 95.38 90 ALA A N 1
ATOM 646 C CA . ALA A 1 90 ? 1.646 -5.121 13.609 1.00 95.38 90 ALA A CA 1
ATOM 647 C C . ALA A 1 90 ? 2.261 -4.769 12.241 1.00 95.38 90 ALA A C 1
ATOM 649 O O . ALA A 1 90 ? 3.125 -5.498 11.742 1.00 95.38 90 ALA A O 1
ATOM 650 N N . LEU A 1 91 ? 1.857 -3.642 11.646 1.00 96.44 91 LEU A N 1
ATOM 651 C CA . LEU A 1 91 ? 2.431 -3.128 10.403 1.00 96.44 91 LEU A CA 1
ATOM 652 C C . LEU A 1 91 ? 3.902 -2.746 10.591 1.00 96.44 91 LEU A C 1
ATOM 654 O O . LEU A 1 91 ? 4.727 -3.082 9.744 1.00 96.44 91 LEU A O 1
ATOM 658 N N . GLU A 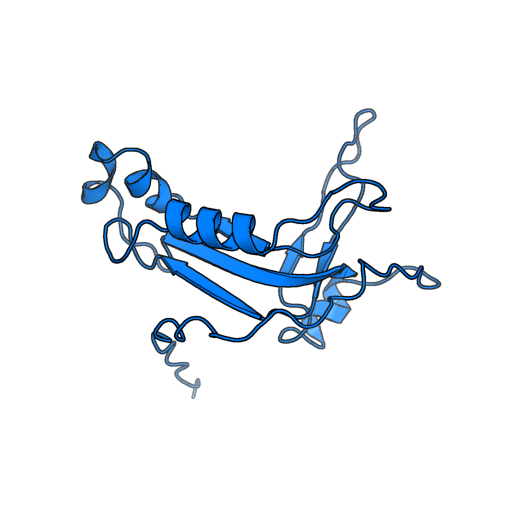1 92 ? 4.248 -2.099 11.703 1.00 96.25 92 GLU A N 1
ATOM 659 C CA . GLU A 1 92 ? 5.626 -1.751 12.030 1.00 96.25 92 GLU A CA 1
ATOM 660 C C . GLU A 1 92 ? 6.494 -3.002 12.197 1.00 96.25 92 GLU A C 1
ATOM 662 O O . GLU A 1 92 ? 7.572 -3.086 11.606 1.00 96.25 92 GLU A O 1
ATOM 667 N N . ALA A 1 93 ? 6.033 -3.993 12.961 1.00 96.06 93 ALA A N 1
ATOM 668 C CA . ALA A 1 93 ? 6.754 -5.249 13.143 1.00 96.06 93 ALA A CA 1
ATOM 669 C C . ALA A 1 93 ? 6.992 -5.954 11.799 1.00 96.06 93 ALA A C 1
ATOM 671 O O . ALA A 1 93 ? 8.098 -6.435 11.524 1.00 96.06 93 ALA A O 1
ATOM 672 N N . TRP A 1 94 ? 5.979 -5.963 10.928 1.00 96.00 94 TRP A N 1
ATOM 673 C CA . TRP A 1 94 ? 6.098 -6.524 9.588 1.00 96.00 94 TRP A CA 1
ATOM 674 C C . TRP A 1 94 ? 7.096 -5.749 8.723 1.00 96.00 94 TRP A C 1
ATOM 676 O O . TRP A 1 94 ? 7.983 -6.353 8.112 1.00 96.00 94 TRP A O 1
ATOM 686 N N . TRP A 1 95 ? 7.009 -4.419 8.719 1.00 94.75 95 TRP A N 1
ATOM 687 C CA . TRP A 1 95 ? 7.945 -3.563 8.001 1.00 94.75 95 TRP A CA 1
ATOM 688 C C . TRP A 1 95 ? 9.380 -3.778 8.485 1.00 94.75 95 TRP A C 1
ATOM 690 O O . TRP A 1 95 ? 10.259 -4.032 7.668 1.00 94.75 95 TRP A O 1
ATOM 700 N N . ARG A 1 96 ? 9.628 -3.778 9.801 1.00 95.25 96 ARG A N 1
ATOM 701 C CA . ARG A 1 96 ? 10.966 -3.989 10.383 1.00 95.25 96 ARG A CA 1
ATOM 702 C C . ARG A 1 96 ? 11.576 -5.329 9.974 1.00 95.25 96 ARG A C 1
ATOM 704 O O . ARG A 1 96 ? 12.778 -5.381 9.728 1.00 95.25 96 ARG A O 1
ATOM 711 N N . ARG A 1 97 ? 10.762 -6.386 9.878 1.00 95.00 97 ARG A N 1
ATOM 712 C CA . ARG A 1 97 ? 11.199 -7.726 9.453 1.00 95.00 97 ARG A CA 1
ATOM 713 C C . ARG A 1 97 ? 11.613 -7.779 7.982 1.00 95.00 97 ARG A C 1
ATOM 715 O O . ARG A 1 97 ? 12.490 -8.558 7.628 1.00 95.00 97 ARG A O 1
ATOM 722 N N . GLU A 1 98 ? 10.974 -6.988 7.124 1.00 92.56 98 GLU A N 1
ATOM 723 C CA . GLU A 1 98 ? 11.187 -7.030 5.670 1.00 92.56 98 GLU A CA 1
ATOM 724 C C . GLU A 1 98 ? 11.913 -5.810 5.091 1.00 92.56 98 GLU A C 1
ATOM 726 O O . GLU A 1 98 ? 12.130 -5.761 3.872 1.00 92.56 98 GLU A O 1
ATOM 731 N N . ARG A 1 99 ? 12.267 -4.828 5.931 1.00 88.44 99 ARG A N 1
ATOM 732 C CA . ARG A 1 99 ? 12.918 -3.590 5.503 1.00 88.44 99 ARG A CA 1
ATOM 733 C C . ARG A 1 99 ? 14.206 -3.903 4.748 1.00 88.44 99 ARG A C 1
ATOM 735 O O . ARG A 1 99 ? 14.964 -4.801 5.112 1.00 88.44 99 ARG A O 1
ATOM 742 N N . ARG A 1 100 ? 14.452 -3.129 3.700 1.00 83.75 100 ARG A N 1
ATOM 743 C CA . ARG A 1 100 ? 15.679 -3.161 2.903 1.00 83.75 100 ARG A CA 1
ATOM 744 C C . ARG A 1 100 ? 16.255 -1.756 2.850 1.00 83.75 100 ARG A C 1
ATOM 746 O O . ARG A 1 100 ? 15.521 -0.791 3.057 1.00 83.75 100 ARG A O 1
ATOM 753 N N . ASP A 1 101 ? 17.549 -1.667 2.582 1.00 81.31 101 ASP A N 1
ATOM 754 C CA . ASP A 1 101 ? 18.192 -0.393 2.288 1.00 81.31 101 ASP A CA 1
ATOM 755 C C . ASP A 1 101 ? 17.587 0.192 0.993 1.00 81.31 101 ASP A C 1
ATOM 757 O O . ASP A 1 101 ? 17.551 -0.514 -0.020 1.00 81.31 101 ASP A O 1
ATOM 761 N N . PRO A 1 102 ? 17.051 1.426 1.014 1.00 73.62 102 PRO A N 1
ATOM 762 C CA . PRO A 1 102 ? 16.535 2.088 -0.181 1.00 73.62 102 PRO A CA 1
ATOM 763 C C . PRO A 1 102 ? 17.638 2.614 -1.118 1.00 73.62 102 PRO A C 1
ATOM 765 O O . PRO A 1 102 ? 17.316 3.188 -2.160 1.00 73.62 102 PRO A O 1
ATOM 768 N N . ALA A 1 103 ? 18.922 2.471 -0.777 1.00 76.12 103 ALA A N 1
ATOM 769 C CA . ALA A 1 103 ? 20.015 2.910 -1.635 1.00 76.12 103 ALA A CA 1
ATOM 770 C C . ALA A 1 103 ? 19.967 2.239 -3.023 1.00 76.12 103 ALA A C 1
ATOM 772 O O . ALA A 1 103 ? 19.851 1.021 -3.152 1.00 76.12 103 ALA A O 1
ATOM 773 N N . GLY A 1 104 ? 20.083 3.053 -4.078 1.00 71.06 104 GLY A N 1
ATOM 774 C CA . GLY A 1 104 ? 20.198 2.573 -5.460 1.00 71.06 104 GLY A CA 1
ATOM 775 C C . GLY A 1 104 ? 18.885 2.154 -6.130 1.00 71.06 104 GLY A C 1
ATOM 776 O O . GLY A 1 104 ? 18.927 1.486 -7.162 1.00 71.06 104 GLY A O 1
ATOM 777 N N . LEU A 1 105 ? 17.723 2.530 -5.584 1.00 73.31 105 LEU A N 1
ATOM 778 C CA . LEU A 1 105 ? 16.440 2.268 -6.240 1.00 73.31 105 LEU A CA 1
ATOM 779 C C . LEU A 1 105 ? 16.254 3.170 -7.478 1.00 73.31 105 LEU A C 1
ATOM 781 O O . LEU A 1 105 ? 16.288 4.392 -7.348 1.00 73.31 105 LEU A O 1
ATOM 785 N N . PRO A 1 106 ? 16.011 2.609 -8.676 1.00 76.12 106 PRO A N 1
ATOM 786 C CA . PRO A 1 106 ? 15.859 3.376 -9.917 1.00 76.12 106 PRO A CA 1
ATOM 787 C C . PRO A 1 106 ? 14.460 3.996 -10.099 1.00 76.12 106 PRO A C 1
ATOM 789 O O . PRO A 1 106 ? 14.183 4.576 -11.145 1.00 76.12 106 PRO A O 1
ATOM 792 N N . GLY A 1 107 ? 13.568 3.876 -9.113 1.00 80.88 107 GLY A N 1
ATOM 793 C CA . GLY A 1 107 ? 12.210 4.414 -9.170 1.00 80.88 107 GLY A CA 1
ATOM 794 C C . GLY A 1 107 ? 11.544 4.488 -7.791 1.00 80.88 107 GLY A C 1
ATOM 795 O O . GLY A 1 107 ? 12.136 4.067 -6.794 1.00 80.88 107 GLY A O 1
ATOM 796 N N . PRO A 1 108 ? 10.301 4.996 -7.715 1.00 84.94 108 PRO A N 1
ATOM 797 C CA . PRO A 1 108 ? 9.641 5.332 -6.448 1.00 84.94 108 PRO A CA 1
ATOM 798 C C . PRO A 1 108 ? 9.186 4.110 -5.634 1.00 84.94 108 PRO A C 1
ATOM 800 O O . PRO A 1 108 ? 8.792 4.254 -4.479 1.00 84.94 108 PRO A O 1
ATOM 803 N N . PHE A 1 109 ? 9.210 2.907 -6.218 1.00 88.19 109 PHE A N 1
ATOM 804 C CA . PHE A 1 109 ? 8.703 1.698 -5.580 1.00 88.19 109 PHE A CA 1
ATOM 805 C C . PHE A 1 109 ? 9.516 0.455 -5.956 1.00 88.19 109 PHE A C 1
ATOM 807 O O . PHE A 1 109 ? 9.576 0.078 -7.118 1.00 88.19 109 PHE A O 1
ATOM 814 N N . ALA A 1 110 ? 10.084 -0.233 -4.964 1.00 87.50 110 ALA A N 1
ATOM 815 C CA . ALA A 1 110 ? 10.927 -1.423 -5.155 1.00 87.50 110 ALA A CA 1
ATOM 816 C C . ALA A 1 110 ? 10.333 -2.698 -4.534 1.00 87.50 110 ALA A C 1
ATOM 818 O O . ALA A 1 110 ? 11.050 -3.616 -4.131 1.00 87.50 110 ALA A O 1
ATOM 819 N N . GLY A 1 111 ? 9.005 -2.731 -4.411 1.00 89.19 111 GLY A N 1
ATOM 820 C CA . GLY A 1 111 ? 8.294 -3.714 -3.606 1.00 89.19 111 GLY A CA 1
ATOM 821 C C . GLY A 1 111 ? 8.088 -3.225 -2.170 1.00 89.19 111 GLY A C 1
ATOM 822 O O . GLY A 1 111 ? 8.969 -2.645 -1.545 1.00 89.19 111 GLY A O 1
ATOM 823 N N . GLY A 1 112 ? 6.908 -3.495 -1.622 1.00 93.69 112 GLY A N 1
ATOM 824 C CA . GLY A 1 112 ? 6.505 -2.991 -0.312 1.00 93.69 112 GLY A CA 1
ATOM 825 C C . GLY A 1 112 ? 5.066 -3.361 0.009 1.00 93.69 112 GLY A C 1
ATOM 826 O O . GLY A 1 112 ? 4.667 -4.517 -0.171 1.00 93.69 112 GLY A O 1
ATOM 827 N N . TRP A 1 113 ? 4.288 -2.381 0.455 1.00 96.81 113 TRP A N 1
ATOM 828 C CA . TRP A 1 113 ? 2.892 -2.565 0.824 1.00 96.81 113 TRP A CA 1
ATOM 829 C C . TRP A 1 113 ? 2.008 -1.562 0.097 1.00 96.81 113 TRP A C 1
ATOM 831 O O . TRP A 1 113 ? 2.332 -0.381 0.023 1.00 96.81 113 TRP A O 1
ATOM 841 N N . PHE A 1 114 ? 0.869 -2.041 -0.390 1.00 97.75 114 PHE A N 1
ATOM 842 C CA . PHE A 1 114 ? -0.280 -1.187 -0.633 1.00 97.75 114 PHE A CA 1
ATOM 843 C C . PHE A 1 114 ? -0.964 -0.942 0.708 1.00 97.75 114 PHE A C 1
ATOM 845 O O . PHE A 1 114 ? -1.209 -1.900 1.447 1.00 97.75 114 PHE A O 1
ATOM 852 N N . LEU A 1 115 ? -1.276 0.315 1.006 1.00 97.88 115 LEU A N 1
ATOM 853 C CA . LEU A 1 115 ? -1.943 0.710 2.237 1.00 97.88 115 LEU A CA 1
ATOM 854 C C . LEU A 1 115 ? -3.260 1.405 1.906 1.00 97.88 115 LEU A C 1
ATOM 856 O O . LEU A 1 115 ? -3.300 2.354 1.129 1.00 97.88 115 LEU A O 1
ATOM 860 N N . TYR A 1 116 ? -4.323 0.955 2.555 1.00 97.19 116 TYR A N 1
ATOM 861 C CA . TYR A 1 116 ? -5.569 1.691 2.679 1.00 97.19 116 TYR A CA 1
ATOM 862 C C . TYR A 1 116 ? -5.782 1.983 4.161 1.00 97.19 116 TYR A C 1
ATOM 864 O O . TYR A 1 116 ? -5.928 1.061 4.964 1.00 97.19 116 TYR A O 1
ATOM 872 N N . LEU A 1 117 ? -5.766 3.262 4.522 1.00 95.81 117 LEU A N 1
ATOM 873 C CA . LEU A 1 117 ? -5.934 3.731 5.893 1.00 95.81 117 LEU A CA 1
ATOM 874 C C . LEU A 1 117 ? -7.241 4.523 5.946 1.00 95.81 117 LEU A C 1
ATOM 876 O O . LEU A 1 117 ? -7.295 5.681 5.534 1.00 95.81 117 LEU A O 1
ATOM 880 N N . GLY A 1 118 ? -8.311 3.858 6.379 1.00 94.19 118 GLY A N 1
ATOM 881 C CA . GLY A 1 118 ? -9.604 4.492 6.600 1.00 94.19 118 GLY A CA 1
ATOM 882 C C . GLY A 1 118 ? -9.529 5.488 7.754 1.00 94.19 118 GLY A C 1
ATOM 883 O O . GLY A 1 118 ? -8.664 5.398 8.629 1.00 94.19 118 GLY A O 1
ATOM 884 N N . TYR A 1 119 ? -10.456 6.441 7.775 1.00 93.06 119 TYR A N 1
ATOM 885 C CA . TYR A 1 119 ? -10.488 7.481 8.804 1.00 93.06 119 TYR A CA 1
ATOM 886 C C . TYR A 1 119 ? -10.643 6.892 10.216 1.00 93.06 119 TYR A C 1
ATOM 888 O O . TYR A 1 119 ? -10.100 7.412 11.188 1.00 93.06 119 TYR A O 1
ATOM 896 N N . GLU A 1 120 ? -11.327 5.756 10.333 1.00 92.06 120 GLU A N 1
ATOM 897 C CA . GLU A 1 120 ? -11.570 5.049 11.586 1.00 92.06 120 GLU A CA 1
ATOM 898 C C . GLU A 1 120 ? -10.276 4.554 12.256 1.00 92.06 120 GLU A C 1
ATOM 900 O O . GLU A 1 120 ? -10.252 4.380 13.476 1.00 92.06 120 GLU A O 1
ATOM 905 N N . LEU A 1 121 ? -9.178 4.385 11.504 1.00 93.19 121 LEU A N 1
ATOM 906 C CA . LEU A 1 121 ? -7.863 4.072 12.075 1.00 93.19 121 LEU A CA 1
ATOM 907 C C . LEU A 1 121 ? -7.386 5.155 13.056 1.00 93.19 121 LEU A C 1
ATOM 909 O O . LEU A 1 121 ? -6.640 4.847 13.982 1.00 93.19 121 LEU A O 1
ATOM 913 N N . ALA A 1 122 ? -7.866 6.399 12.934 1.00 92.12 122 ALA A N 1
ATOM 914 C CA . ALA A 1 122 ? -7.559 7.470 13.883 1.00 92.12 122 ALA A CA 1
ATOM 915 C C . ALA A 1 122 ? -7.921 7.106 15.336 1.00 92.12 122 ALA A C 1
ATOM 917 O O . ALA A 1 122 ? -7.288 7.605 16.261 1.00 92.12 122 ALA A O 1
ATOM 918 N N . GLY A 1 123 ? -8.887 6.204 15.558 1.00 91.38 123 GLY A N 1
ATOM 919 C CA . GLY A 1 123 ? -9.202 5.690 16.893 1.00 91.38 123 GLY A CA 1
ATOM 920 C C . GLY A 1 123 ? -8.076 4.862 17.522 1.00 91.38 123 GLY A C 1
ATOM 921 O O . GLY A 1 123 ? -8.021 4.728 18.743 1.00 91.38 123 GLY A O 1
ATOM 922 N N . GLU A 1 124 ? -7.163 4.303 16.731 1.00 90.69 124 GLU A N 1
ATOM 923 C CA . GLU A 1 124 ? -5.966 3.648 17.261 1.00 90.69 124 GLU A CA 1
ATOM 924 C C . GLU A 1 124 ? -4.976 4.676 17.823 1.00 90.69 124 GLU A C 1
ATOM 926 O O . GLU A 1 124 ? -4.481 4.478 18.932 1.00 90.69 124 GLU A O 1
ATOM 931 N N . VAL A 1 125 ? -4.790 5.789 17.103 1.00 91.12 125 VAL A N 1
ATOM 932 C CA . VAL A 1 125 ? -3.862 6.886 17.432 1.00 91.12 125 VAL A CA 1
ATOM 933 C C . VAL A 1 125 ? -4.380 7.764 18.576 1.00 91.12 125 VAL A C 1
ATOM 935 O O . VAL A 1 125 ? -3.632 8.076 19.495 1.00 91.12 125 VAL A O 1
ATOM 938 N N . GLU A 1 126 ? -5.660 8.145 18.546 1.00 92.94 126 GLU A N 1
ATOM 939 C CA . GLU A 1 126 ? -6.312 8.974 19.566 1.00 92.94 126 GLU A CA 1
ATOM 940 C C . GLU A 1 126 ? -7.447 8.180 20.241 1.00 92.94 126 GLU A C 1
ATOM 942 O O . GLU A 1 126 ? -8.561 8.087 19.705 1.00 92.94 126 GLU A O 1
ATOM 947 N N . PRO A 1 127 ? -7.210 7.607 21.439 1.00 86.88 127 PRO A N 1
ATOM 948 C CA . PRO A 1 127 ? -8.181 6.751 22.117 1.00 86.88 127 PRO A CA 1
ATOM 949 C C . PRO A 1 127 ? -9.545 7.407 22.362 1.00 86.88 127 PRO A C 1
ATOM 951 O O . PRO A 1 127 ? -10.560 6.703 22.378 1.00 86.88 127 PRO A O 1
ATOM 954 N N . ARG A 1 128 ? -9.613 8.743 22.495 1.00 90.56 128 ARG A N 1
ATOM 955 C CA . ARG A 1 128 ? -10.883 9.473 22.680 1.00 90.56 128 ARG A CA 1
ATOM 956 C C . ARG A 1 128 ? -11.831 9.353 21.481 1.00 90.56 128 ARG A C 1
ATOM 958 O O . ARG A 1 128 ? -13.028 9.617 21.634 1.00 90.56 128 ARG A O 1
ATOM 965 N N . LEU A 1 129 ? -11.335 8.939 20.311 1.00 90.25 129 LEU A N 1
ATOM 966 C CA . LEU A 1 129 ? -12.133 8.743 19.100 1.00 90.25 129 LEU A CA 1
ATOM 967 C C . LEU A 1 129 ? -12.731 7.328 18.969 1.00 90.25 129 LEU A C 1
ATOM 969 O O . LEU A 1 129 ? -13.706 7.170 18.239 1.00 90.25 129 LEU A O 1
ATOM 973 N N . ARG A 1 130 ? -12.239 6.307 19.693 1.00 84.81 130 ARG A N 1
ATOM 974 C CA . ARG A 1 130 ? -12.620 4.881 19.494 1.00 84.81 130 ARG A CA 1
ATOM 975 C C . ARG A 1 130 ? -14.127 4.601 19.528 1.00 84.81 130 ARG A C 1
ATOM 977 O O . ARG A 1 130 ? -14.603 3.755 18.780 1.00 84.81 130 ARG A O 1
ATOM 984 N N . GLY A 1 131 ? -14.872 5.314 20.373 1.00 83.75 131 GLY A N 1
ATOM 985 C CA . GLY A 1 131 ? -16.333 5.190 20.489 1.00 83.75 131 GLY A CA 1
ATOM 986 C C . GLY A 1 131 ? -17.137 6.213 19.679 1.00 83.75 131 GLY A C 1
ATOM 987 O O . GLY A 1 131 ? -18.363 6.193 19.724 1.00 83.75 131 GLY A O 1
ATOM 988 N N . ARG A 1 132 ? -16.467 7.138 18.980 1.00 86.75 132 ARG A N 1
ATOM 989 C CA . ARG A 1 132 ? -17.093 8.239 18.222 1.00 86.75 132 ARG A CA 1
ATOM 990 C C . ARG A 1 132 ? -17.101 7.991 16.715 1.00 86.75 132 ARG A C 1
ATOM 992 O O . ARG A 1 132 ? -17.885 8.606 15.998 1.00 86.75 132 ARG A O 1
ATOM 999 N N . LEU A 1 133 ? -16.228 7.106 16.245 1.00 87.56 133 LEU A N 1
ATOM 1000 C CA . LEU A 1 133 ? -16.107 6.745 14.840 1.00 87.56 133 LEU A CA 1
ATOM 1001 C C . LEU A 1 133 ? -17.179 5.715 14.471 1.00 87.56 133 LEU A C 1
ATOM 1003 O O . LEU A 1 133 ? -17.411 4.745 15.193 1.00 87.56 133 LEU A O 1
ATOM 1007 N N . ARG A 1 134 ? -17.871 5.950 13.354 1.00 84.25 134 ARG A N 1
ATOM 1008 C CA . ARG A 1 134 ? -18.916 5.047 12.859 1.00 84.25 134 ARG A CA 1
ATOM 1009 C C . ARG A 1 134 ? -18.290 3.916 12.053 1.00 84.25 134 ARG A C 1
ATOM 1011 O O . ARG A 1 134 ? -17.286 4.110 11.382 1.00 84.25 134 ARG A O 1
ATOM 1018 N N . ARG A 1 135 ? -18.928 2.742 12.064 1.00 82.88 135 ARG A N 1
ATOM 1019 C CA . ARG A 1 135 ? -18.521 1.630 11.195 1.00 82.88 135 ARG A CA 1
ATOM 1020 C C . ARG A 1 135 ? -18.788 1.989 9.733 1.00 82.88 135 ARG A C 1
ATOM 1022 O O . ARG A 1 135 ? -19.936 2.250 9.369 1.00 82.88 135 ARG A O 1
ATOM 1029 N N . GLY A 1 136 ? -17.745 1.967 8.910 1.00 83.75 136 GLY A N 1
ATOM 1030 C CA . GLY A 1 136 ? -17.851 2.051 7.456 1.00 83.75 136 GLY A CA 1
ATOM 1031 C C . GLY A 1 136 ? -18.166 0.700 6.803 1.00 83.75 136 GLY A C 1
ATOM 1032 O O . GLY A 1 136 ? -18.171 -0.347 7.450 1.00 83.75 136 GLY A O 1
ATOM 1033 N N . ARG A 1 137 ? -18.415 0.719 5.485 1.00 89.62 137 ARG A N 1
ATOM 1034 C CA . ARG A 1 137 ? -18.506 -0.503 4.653 1.00 89.62 137 ARG A CA 1
ATOM 1035 C C . ARG A 1 137 ? -17.130 -1.103 4.335 1.00 89.62 137 ARG A C 1
ATOM 1037 O O . ARG A 1 137 ? -17.031 -2.279 3.997 1.00 89.62 137 ARG A O 1
ATOM 1044 N N . LEU A 1 138 ? -16.089 -0.280 4.405 1.00 92.50 138 LEU A N 1
ATOM 1045 C CA . LEU A 1 138 ? -14.695 -0.659 4.204 1.00 92.50 138 LEU A CA 1
ATOM 1046 C C . LEU A 1 138 ? -14.038 -0.978 5.559 1.00 92.50 138 LEU A C 1
ATOM 1048 O O . LEU A 1 138 ? -14.556 -0.554 6.594 1.00 92.50 138 LEU A O 1
ATOM 1052 N N . PRO A 1 139 ? -12.936 -1.752 5.582 1.00 93.12 139 PRO A N 1
ATOM 1053 C CA . PRO A 1 139 ? -12.146 -1.920 6.804 1.00 93.12 139 PRO A CA 1
ATOM 1054 C C . PRO A 1 139 ? -11.645 -0.572 7.333 1.00 93.12 139 PRO A C 1
ATOM 1056 O O . PRO A 1 139 ? -11.452 0.353 6.561 1.00 93.12 139 PRO A O 1
ATOM 1059 N N . ALA A 1 140 ? -11.342 -0.479 8.624 1.00 93.25 140 ALA A N 1
ATOM 1060 C CA . ALA A 1 140 ? -10.640 0.682 9.167 1.00 93.25 140 A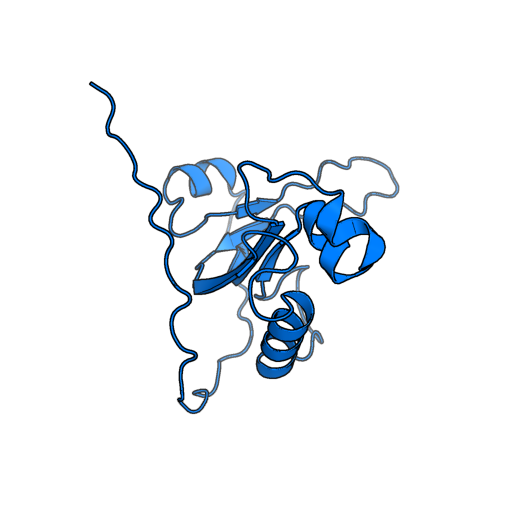LA A CA 1
ATOM 1061 C C . ALA A 1 140 ? -9.210 0.809 8.609 1.00 93.25 140 ALA A C 1
ATOM 1063 O O . ALA A 1 140 ? -8.735 1.917 8.388 1.00 93.25 140 ALA A O 1
ATOM 1064 N N . ALA A 1 141 ? -8.525 -0.311 8.351 1.00 95.56 141 ALA A N 1
ATOM 1065 C CA . ALA A 1 141 ? -7.231 -0.310 7.672 1.00 95.56 141 ALA A CA 1
ATOM 1066 C C . ALA A 1 141 ? -6.941 -1.634 6.950 1.00 95.56 141 ALA A C 1
ATOM 1068 O O . ALA A 1 141 ? -7.437 -2.701 7.326 1.00 95.56 141 ALA A O 1
ATOM 1069 N N . LEU A 1 142 ? -6.115 -1.569 5.911 1.00 96.94 142 LEU A N 1
ATOM 1070 C CA . LEU A 1 142 ? -5.633 -2.708 5.139 1.00 96.94 142 LEU A CA 1
ATOM 1071 C C . LEU A 1 142 ? -4.199 -2.440 4.676 1.00 96.94 142 LEU A C 1
ATOM 1073 O O . LEU A 1 142 ? -3.921 -1.405 4.078 1.00 96.94 142 LEU A O 1
ATOM 1077 N N . ALA A 1 143 ? -3.316 -3.409 4.887 1.00 98.06 143 ALA A N 1
ATOM 1078 C CA . ALA A 1 143 ? -2.013 -3.483 4.249 1.00 98.06 143 ALA A CA 1
ATOM 1079 C C . ALA A 1 143 ? -1.931 -4.766 3.421 1.00 98.06 143 ALA A C 1
ATOM 1081 O O . ALA A 1 143 ? -2.263 -5.844 3.911 1.00 98.06 143 ALA A O 1
ATOM 1082 N N . VAL A 1 144 ? -1.478 -4.665 2.174 1.00 98.12 144 VAL A N 1
ATOM 1083 C CA . VAL A 1 144 ? -1.259 -5.814 1.285 1.00 98.12 144 VAL A CA 1
ATOM 1084 C C . VAL A 1 144 ? 0.184 -5.804 0.829 1.00 98.12 144 VAL A C 1
ATOM 1086 O O . VAL A 1 144 ? 0.634 -4.829 0.229 1.00 98.12 144 VAL A O 1
ATOM 1089 N N . ARG A 1 145 ? 0.913 -6.892 1.078 1.00 97.31 145 ARG A N 1
ATOM 1090 C CA . ARG A 1 145 ? 2.272 -7.039 0.558 1.00 97.31 145 ARG A CA 1
ATOM 1091 C C . ARG A 1 145 ? 2.224 -7.141 -0.958 1.00 97.31 145 ARG A C 1
ATOM 1093 O O . ARG A 1 145 ? 1.506 -7.978 -1.492 1.00 97.31 145 ARG A O 1
ATOM 1100 N N . VAL A 1 146 ? 3.022 -6.335 -1.642 1.00 96.12 146 VAL A N 1
ATOM 1101 C CA . VAL A 1 146 ? 3.144 -6.318 -3.107 1.00 96.12 146 VAL A CA 1
ATOM 1102 C C . VAL A 1 146 ? 4.613 -6.380 -3.508 1.00 96.12 146 VAL A C 1
ATOM 1104 O O . VAL A 1 146 ? 5.440 -5.601 -3.027 1.00 96.12 146 VAL A O 1
ATOM 1107 N N . ARG A 1 147 ? 4.971 -7.357 -4.346 1.00 92.44 147 ARG A N 1
ATOM 1108 C CA . ARG A 1 147 ? 6.381 -7.683 -4.632 1.00 92.44 147 ARG A CA 1
ATOM 1109 C C . ARG A 1 147 ? 6.973 -6.902 -5.807 1.00 92.44 147 ARG A C 1
ATOM 1111 O O . ARG A 1 147 ? 8.189 -6.908 -5.945 1.00 92.44 147 ARG A O 1
ATOM 1118 N N . GLY A 1 148 ? 6.161 -6.211 -6.603 1.00 92.50 148 GLY A N 1
ATOM 1119 C CA . GLY A 1 148 ? 6.653 -5.375 -7.697 1.00 92.50 148 GLY A CA 1
ATOM 1120 C C . GLY A 1 148 ? 5.616 -4.371 -8.180 1.00 92.50 148 GLY A C 1
ATOM 1121 O O . GLY A 1 148 ? 4.508 -4.312 -7.648 1.00 92.50 148 GLY A O 1
ATOM 1122 N N . ALA A 1 149 ? 5.993 -3.600 -9.189 1.00 93.56 149 ALA A N 1
ATOM 1123 C CA . ALA A 1 149 ? 5.113 -2.717 -9.936 1.00 93.56 149 ALA A CA 1
ATOM 1124 C C . ALA A 1 149 ? 5.521 -2.731 -11.415 1.00 93.56 149 ALA A C 1
ATOM 1126 O O . ALA A 1 149 ? 6.627 -3.176 -11.743 1.00 93.56 149 ALA A O 1
ATOM 1127 N N . VAL A 1 150 ? 4.603 -2.298 -12.274 1.00 90.94 150 VAL A N 1
ATOM 1128 C CA . VAL A 1 150 ? 4.865 -1.955 -13.677 1.00 90.94 150 VAL A CA 1
ATOM 1129 C C . VAL A 1 150 ? 4.916 -0.444 -13.790 1.00 90.94 150 VAL A C 1
ATOM 1131 O O . VAL A 1 150 ? 4.033 0.187 -13.161 1.00 90.94 150 VAL A O 1
#

pLDDT: mean 80.28, std 19.74, range [30.58, 98.12]

Radius of gyration: 18.14 Å; chains: 1; bounding box: 51×44×48 Å